Protein AF-A0A936Q0U1-F1 (afdb_monomer_lite)

pLDDT: mean 84.69, std 15.95, range [43.88, 97.81]

Sequence (113 aa):
MRGLLFTLLTFGCAAAPEPTRLEDCAAVEDAVVRGDCQLKFTTPLLEDPKALDAALALVPEGVERDALIARLAVTDPRRGARLCKAMTTPEGQQKCQQVLGRPHLGAPRKTKP

Foldseek 3Di:
DDDPPPPPPPPPPPPDPPDPALLSLVPPPDLVSSLVSNLVHLLVCPVPPVVNVVSLVSPDADDSSLVSLLVSCLVAVVCLVVSLVPHDDPVSNVSSVVSNVCVVSNDDPPPDD

Structure (mmCIF, N/CA/C/O backbone):
data_AF-A0A936Q0U1-F1
#
_entry.id   AF-A0A936Q0U1-F1
#
loop_
_atom_site.group_PDB
_atom_site.id
_atom_site.type_symbol
_atom_site.label_atom_id
_atom_site.label_alt_id
_atom_site.label_comp_id
_atom_site.label_asym_id
_atom_site.label_entity_id
_atom_site.label_seq_id
_atom_site.pdbx_PDB_ins_code
_atom_site.Cartn_x
_atom_site.Cartn_y
_atom_site.Cartn_z
_atom_site.occupancy
_atom_site.B_iso_or_equiv
_atom_site.auth_seq_id
_atom_site.auth_comp_id
_atom_site.auth_asym_id
_atom_site.auth_atom_id
_atom_site.pdbx_PDB_model_num
ATOM 1 N N . MET A 1 1 ? 43.931 1.833 -50.624 1.00 45.62 1 MET A N 1
ATOM 2 C CA . MET A 1 1 ? 43.513 1.206 -49.352 1.00 45.62 1 MET A CA 1
ATOM 3 C C . MET A 1 1 ? 43.468 2.281 -48.276 1.00 45.62 1 MET A C 1
ATOM 5 O O . MET A 1 1 ? 44.510 2.688 -47.787 1.00 45.62 1 MET A O 1
ATOM 9 N N . ARG A 1 2 ? 42.289 2.824 -47.971 1.00 45.59 2 ARG A N 1
ATOM 10 C CA . ARG A 1 2 ? 42.086 3.755 -46.851 1.00 45.59 2 ARG A CA 1
ATOM 11 C C . ARG A 1 2 ? 40.770 3.346 -46.207 1.00 45.59 2 ARG A C 1
ATOM 13 O O . ARG A 1 2 ? 39.701 3.715 -46.676 1.00 45.59 2 ARG A O 1
ATOM 20 N N . GLY A 1 3 ? 40.886 2.431 -45.250 1.00 43.88 3 GLY A N 1
ATOM 21 C CA . GLY A 1 3 ? 39.760 1.904 -44.497 1.00 43.88 3 GLY A CA 1
ATOM 22 C C . GLY A 1 3 ? 39.195 3.002 -43.610 1.00 43.88 3 GLY A C 1
ATOM 23 O O . GLY A 1 3 ? 39.836 3.422 -42.652 1.00 43.88 3 GLY A O 1
ATOM 24 N N . LEU A 1 4 ? 38.005 3.470 -43.968 1.00 55.50 4 LEU A N 1
ATOM 25 C CA . LEU A 1 4 ? 37.084 4.144 -43.067 1.00 55.50 4 LEU A CA 1
ATOM 26 C C . LEU A 1 4 ? 36.617 3.115 -42.031 1.00 55.50 4 LEU A C 1
ATOM 28 O O . LEU A 1 4 ? 35.741 2.308 -42.323 1.00 55.50 4 LEU A O 1
ATOM 32 N N . LEU A 1 5 ? 37.198 3.132 -40.831 1.00 53.25 5 LEU A N 1
ATO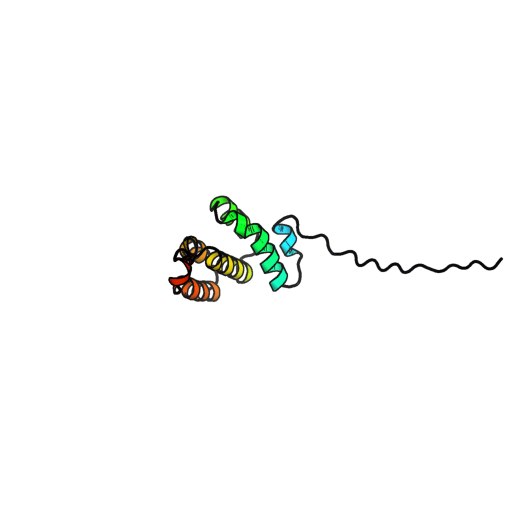M 33 C CA . LEU A 1 5 ? 36.532 2.582 -39.652 1.00 53.25 5 LEU A CA 1
ATOM 34 C C . LEU A 1 5 ? 35.852 3.739 -38.924 1.00 53.25 5 LEU A C 1
ATOM 36 O O . LEU A 1 5 ? 36.447 4.442 -38.112 1.00 53.25 5 LEU A O 1
ATOM 40 N N . PHE A 1 6 ? 34.593 3.951 -39.291 1.00 55.84 6 PHE A N 1
ATOM 41 C CA . PHE A 1 6 ? 33.647 4.771 -38.553 1.00 55.84 6 PHE A CA 1
ATOM 42 C C . PHE A 1 6 ? 33.110 3.897 -37.411 1.00 55.84 6 PHE A C 1
ATOM 44 O O . PHE A 1 6 ? 32.229 3.062 -37.613 1.00 55.84 6 PHE A O 1
ATOM 51 N N . THR A 1 7 ? 33.703 4.015 -36.223 1.00 62.31 7 THR A N 1
ATOM 52 C CA . THR A 1 7 ? 33.238 3.319 -35.018 1.00 62.31 7 THR A CA 1
ATOM 53 C C . THR A 1 7 ? 31.899 3.922 -34.594 1.00 62.31 7 THR A C 1
ATOM 55 O O . THR A 1 7 ? 31.842 4.997 -33.999 1.00 62.31 7 THR A O 1
ATOM 58 N N . LEU A 1 8 ? 30.814 3.234 -34.949 1.00 56.53 8 LEU A N 1
ATOM 59 C CA . LEU A 1 8 ? 29.451 3.491 -34.494 1.00 56.53 8 LEU A CA 1
ATOM 60 C C . LEU A 1 8 ? 29.367 3.310 -32.970 1.00 56.53 8 LEU A C 1
ATOM 62 O O . LEU A 1 8 ? 29.172 2.207 -32.467 1.00 56.53 8 LEU A O 1
ATOM 66 N N . LEU A 1 9 ? 29.497 4.410 -32.230 1.00 55.75 9 LEU A N 1
ATOM 67 C CA . LEU A 1 9 ? 29.046 4.529 -30.843 1.00 55.75 9 LEU A CA 1
ATOM 68 C C . LEU A 1 9 ? 27.514 4.621 -30.831 1.00 55.75 9 LEU A C 1
ATOM 70 O O . LEU A 1 9 ? 26.933 5.690 -30.658 1.00 55.75 9 LEU A O 1
ATOM 74 N N . THR A 1 10 ? 26.841 3.490 -31.035 1.00 59.34 10 THR A N 1
ATOM 75 C CA . THR A 1 10 ? 25.418 3.356 -30.712 1.00 59.34 10 THR A CA 1
ATOM 76 C C . THR A 1 10 ? 25.283 3.189 -29.201 1.00 59.34 10 THR A C 1
ATOM 78 O O . THR A 1 10 ? 25.180 2.074 -28.692 1.00 59.34 10 THR A O 1
ATOM 81 N N . PHE A 1 11 ? 25.291 4.309 -28.475 1.00 56.09 11 PHE A N 1
ATOM 82 C CA . PHE A 1 11 ? 24.693 4.384 -27.143 1.00 56.09 11 PHE A CA 1
ATOM 83 C C . PHE A 1 11 ? 23.179 4.215 -27.308 1.00 56.09 11 PHE A C 1
ATOM 85 O O . PHE A 1 11 ? 22.424 5.180 -27.412 1.00 56.09 11 PHE A O 1
ATOM 92 N N . GLY A 1 12 ? 22.736 2.963 -27.409 1.00 52.31 12 GLY A N 1
ATOM 93 C CA . GLY A 1 12 ? 21.338 2.636 -27.202 1.00 52.31 12 GLY A CA 1
ATOM 94 C C . GLY A 1 12 ? 21.004 2.951 -25.751 1.00 52.31 12 GLY A C 1
ATOM 95 O O . GLY A 1 12 ? 21.592 2.359 -24.847 1.00 52.31 12 GLY A O 1
ATOM 96 N N . CYS A 1 13 ? 20.070 3.873 -25.521 1.00 55.44 13 CYS A N 1
ATOM 97 C CA . CYS A 1 13 ? 19.325 3.910 -24.270 1.00 55.44 13 CYS A CA 1
ATOM 98 C C . CYS A 1 13 ? 18.590 2.571 -24.153 1.00 55.44 13 CYS A C 1
ATOM 100 O O . CYS A 1 13 ? 17.470 2.428 -24.637 1.00 55.44 13 CYS A O 1
ATOM 102 N N . ALA A 1 14 ? 19.240 1.563 -23.575 1.00 54.88 14 ALA A N 1
ATOM 103 C CA . ALA A 1 14 ? 18.553 0.376 -23.111 1.00 54.88 14 ALA A CA 1
ATOM 104 C C . ALA A 1 14 ? 17.666 0.844 -21.956 1.00 54.88 14 ALA A C 1
ATOM 106 O O . ALA A 1 14 ? 18.144 1.041 -20.840 1.00 54.88 14 ALA A O 1
ATOM 107 N N . ALA A 1 15 ? 16.399 1.136 -22.262 1.00 60.66 15 ALA A N 1
ATOM 108 C CA . ALA A 1 15 ? 15.392 1.379 -21.245 1.00 60.66 15 ALA A CA 1
ATOM 109 C C . ALA A 1 15 ? 15.461 0.212 -20.258 1.00 60.66 15 ALA A C 1
ATOM 111 O O . ALA A 1 15 ? 15.463 -0.950 -20.678 1.00 60.66 15 ALA A O 1
ATOM 112 N N . ALA A 1 16 ? 15.598 0.521 -18.968 1.00 66.75 16 ALA A N 1
ATOM 113 C CA . ALA A 1 16 ? 15.565 -0.505 -17.941 1.00 66.75 16 ALA A CA 1
ATOM 114 C C . ALA A 1 16 ? 14.287 -1.342 -18.138 1.00 66.75 16 ALA A C 1
ATOM 116 O O . ALA A 1 16 ? 13.239 -0.761 -18.443 1.00 66.75 16 ALA A O 1
ATOM 117 N N . PRO A 1 17 ? 14.367 -2.681 -18.039 1.00 73.38 17 PRO A N 1
ATOM 118 C CA . PRO A 1 17 ? 13.201 -3.531 -18.229 1.00 73.38 17 PRO A CA 1
ATOM 119 C C . PRO A 1 17 ? 12.084 -3.073 -17.289 1.00 73.38 17 PRO A C 1
ATOM 121 O O . PRO A 1 17 ? 12.319 -2.869 -16.097 1.00 73.38 17 PRO A O 1
ATOM 124 N N . GLU A 1 18 ? 10.881 -2.870 -17.834 1.00 84.00 18 GLU A N 1
ATOM 125 C CA . GLU A 1 18 ? 9.739 -2.477 -17.013 1.00 84.00 18 GLU A CA 1
ATOM 126 C C . GLU A 1 18 ? 9.453 -3.566 -15.966 1.00 84.00 18 GLU A C 1
ATOM 128 O O . GLU A 1 18 ? 9.472 -4.754 -16.303 1.00 84.00 18 GLU A O 1
ATOM 133 N N . PRO A 1 19 ? 9.155 -3.189 -14.711 1.00 91.12 19 PRO A N 1
ATOM 134 C CA . PRO A 1 19 ? 8.762 -4.138 -13.678 1.00 91.12 19 PRO A CA 1
ATOM 135 C C . PRO A 1 19 ? 7.578 -4.996 -14.132 1.00 91.12 19 PRO A C 1
ATOM 137 O O . PRO A 1 19 ? 6.539 -4.471 -14.548 1.00 91.12 19 PRO A O 1
ATOM 140 N N . THR A 1 20 ? 7.726 -6.317 -14.031 1.00 93.62 20 THR A N 1
ATOM 141 C CA . THR A 1 20 ? 6.683 -7.289 -14.408 1.00 93.62 20 THR A CA 1
ATOM 142 C C . THR A 1 20 ? 5.967 -7.875 -13.198 1.00 93.62 20 THR A C 1
ATOM 144 O O . THR A 1 20 ? 4.858 -8.396 -13.324 1.00 93.62 20 THR A O 1
ATOM 147 N N . ARG A 1 21 ? 6.589 -7.767 -12.022 1.00 94.94 21 ARG A N 1
ATOM 148 C CA . ARG A 1 21 ? 6.081 -8.229 -10.733 1.00 94.94 21 ARG A CA 1
ATOM 149 C C . ARG A 1 21 ? 6.340 -7.177 -9.655 1.00 94.94 21 ARG A C 1
ATOM 151 O O . ARG A 1 21 ? 7.144 -6.265 -9.843 1.00 94.94 21 ARG A O 1
ATOM 158 N N . LEU A 1 22 ? 5.673 -7.319 -8.512 1.00 95.50 22 LEU A N 1
ATOM 159 C CA . LEU A 1 22 ? 5.798 -6.377 -7.396 1.00 95.50 22 LEU A CA 1
ATOM 160 C C . LEU A 1 22 ? 7.229 -6.328 -6.837 1.00 95.50 22 LEU A C 1
ATOM 162 O O . LEU A 1 22 ? 7.721 -5.261 -6.483 1.00 95.50 22 LEU A O 1
ATOM 166 N N . GLU A 1 23 ? 7.906 -7.470 -6.785 1.00 94.44 23 GLU A N 1
ATOM 167 C CA . GLU A 1 23 ? 9.272 -7.609 -6.280 1.00 94.44 23 GLU A CA 1
ATOM 168 C C . GLU A 1 23 ? 10.275 -6.853 -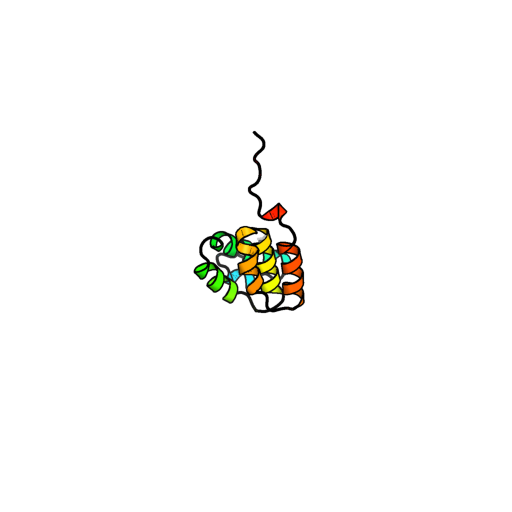7.155 1.00 94.44 23 GLU A C 1
ATOM 170 O O . GLU A 1 23 ? 11.254 -6.305 -6.649 1.00 94.44 23 GLU A O 1
ATOM 175 N N . ASP A 1 24 ? 9.995 -6.754 -8.459 1.00 94.44 24 ASP A N 1
ATOM 176 C CA . ASP A 1 24 ? 10.837 -6.020 -9.402 1.00 94.44 24 ASP A CA 1
ATOM 177 C C . ASP A 1 24 ? 10.836 -4.505 -9.075 1.00 94.44 24 ASP A C 1
ATOM 179 O O . ASP A 1 24 ? 11.802 -3.803 -9.375 1.00 94.44 24 ASP A O 1
ATOM 183 N N . CYS A 1 25 ? 9.802 -3.987 -8.389 1.00 94.62 25 CYS A N 1
ATOM 184 C CA . CYS A 1 25 ? 9.744 -2.584 -7.967 1.00 94.62 25 CYS A CA 1
ATOM 185 C C . CYS A 1 25 ? 10.818 -2.219 -6.929 1.00 94.62 25 CYS A C 1
ATOM 187 O O . CYS A 1 25 ? 11.161 -1.046 -6.807 1.00 94.62 25 CYS A O 1
ATOM 189 N N . ALA A 1 26 ? 11.360 -3.186 -6.180 1.00 92.31 26 ALA A N 1
ATOM 190 C CA . ALA A 1 26 ? 12.397 -2.919 -5.181 1.00 92.31 26 ALA A CA 1
ATOM 191 C C . ALA A 1 26 ? 13.708 -2.405 -5.807 1.00 92.31 26 ALA A C 1
ATOM 193 O O . ALA A 1 26 ? 14.471 -1.713 -5.139 1.00 92.31 26 ALA A O 1
ATOM 194 N N . ALA A 1 27 ? 13.948 -2.708 -7.088 1.00 92.31 27 ALA A N 1
ATOM 195 C CA . ALA A 1 27 ? 15.119 -2.248 -7.833 1.00 92.31 27 ALA A CA 1
ATOM 196 C C . ALA A 1 27 ? 14.990 -0.805 -8.361 1.00 92.31 27 ALA A C 1
ATOM 198 O O . ALA A 1 27 ? 15.954 -0.258 -8.892 1.00 92.31 27 ALA A O 1
ATOM 199 N N . VAL A 1 28 ? 13.815 -0.179 -8.242 1.00 92.31 28 VAL A N 1
ATOM 200 C CA . VAL A 1 28 ? 13.609 1.214 -8.653 1.00 92.31 28 VAL A CA 1
ATOM 201 C C . VAL A 1 28 ? 14.240 2.13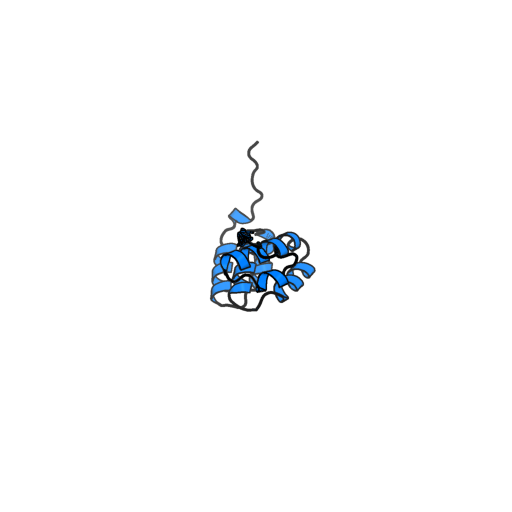1 -7.609 1.00 92.31 28 VAL A C 1
ATOM 203 O O . VAL A 1 28 ? 13.813 2.110 -6.461 1.00 92.31 28 VAL A O 1
ATOM 206 N N . GLU A 1 29 ? 15.228 2.944 -7.988 1.00 91.56 29 GLU A N 1
ATOM 207 C CA . GLU A 1 29 ? 15.969 3.805 -7.048 1.00 91.56 29 GLU A CA 1
ATOM 208 C C . GLU A 1 29 ? 15.119 4.961 -6.501 1.00 91.56 29 GLU A C 1
ATOM 210 O O . GLU A 1 29 ? 15.096 5.209 -5.291 1.00 91.56 29 GLU A O 1
ATOM 215 N N . ASP A 1 30 ? 14.372 5.638 -7.376 1.00 93.19 30 ASP A N 1
ATOM 216 C CA . ASP A 1 30 ? 13.512 6.754 -6.987 1.00 93.19 30 ASP A CA 1
ATOM 217 C C . ASP A 1 30 ? 12.335 6.265 -6.131 1.00 93.19 30 ASP A C 1
ATOM 219 O O . ASP A 1 30 ? 11.551 5.408 -6.543 1.00 93.19 30 ASP A O 1
ATOM 223 N N . ALA A 1 31 ? 12.200 6.823 -4.927 1.00 90.31 31 ALA A N 1
ATOM 224 C CA . ALA A 1 31 ? 11.196 6.388 -3.960 1.00 90.31 31 ALA A CA 1
ATOM 225 C C . ALA A 1 31 ? 9.752 6.648 -4.424 1.00 90.31 31 ALA A C 1
ATOM 227 O O . ALA A 1 31 ? 8.852 5.867 -4.109 1.00 90.31 31 ALA A O 1
ATOM 228 N N . VAL A 1 32 ? 9.516 7.725 -5.179 1.00 92.12 32 VAL A N 1
ATOM 229 C CA . VAL A 1 32 ? 8.184 8.056 -5.698 1.00 92.12 32 VAL A CA 1
ATOM 230 C C . VAL A 1 32 ? 7.814 7.078 -6.807 1.00 92.12 32 VAL A C 1
ATOM 232 O O . VAL A 1 32 ? 6.751 6.459 -6.741 1.00 92.12 32 VAL A O 1
ATOM 235 N N . VAL A 1 33 ? 8.718 6.860 -7.766 1.00 94.69 33 VAL A N 1
ATOM 236 C CA . VAL A 1 33 ? 8.519 5.905 -8.867 1.00 94.69 33 VAL A CA 1
ATOM 237 C C . VAL A 1 33 ? 8.378 4.477 -8.331 1.00 94.69 33 VAL A C 1
ATOM 239 O O . VAL A 1 33 ? 7.518 3.725 -8.793 1.00 94.69 33 VAL A O 1
ATOM 242 N N . ARG A 1 34 ? 9.157 4.104 -7.308 1.00 94.75 34 ARG A N 1
ATOM 243 C CA . ARG A 1 34 ? 9.031 2.816 -6.611 1.00 94.75 34 ARG A CA 1
ATOM 244 C C . ARG A 1 34 ? 7.649 2.658 -5.982 1.00 94.75 34 ARG A C 1
ATOM 246 O O . ARG A 1 34 ? 7.001 1.632 -6.188 1.00 94.75 34 ARG A O 1
ATOM 253 N N . GLY A 1 35 ? 7.162 3.681 -5.281 1.00 94.56 35 GLY A N 1
ATOM 254 C CA . GLY A 1 35 ? 5.820 3.676 -4.699 1.00 94.56 35 GLY A CA 1
ATOM 255 C C . GLY A 1 35 ? 4.708 3.586 -5.752 1.00 94.56 35 GLY A C 1
ATOM 256 O O . GLY A 1 35 ? 3.721 2.880 -5.545 1.00 94.56 35 GLY A O 1
ATOM 257 N N . ASP A 1 36 ? 4.863 4.258 -6.895 1.00 95.75 36 ASP A N 1
ATOM 258 C CA . ASP A 1 36 ? 3.922 4.176 -8.021 1.00 95.75 36 ASP A CA 1
ATOM 259 C C . ASP A 1 36 ? 3.910 2.777 -8.650 1.00 95.75 36 ASP A C 1
ATOM 261 O O . ASP A 1 36 ? 2.840 2.223 -8.919 1.00 95.75 36 ASP A O 1
ATOM 265 N N . CYS A 1 37 ? 5.091 2.176 -8.816 1.00 96.44 37 CYS A N 1
ATOM 266 C CA . CYS A 1 37 ? 5.249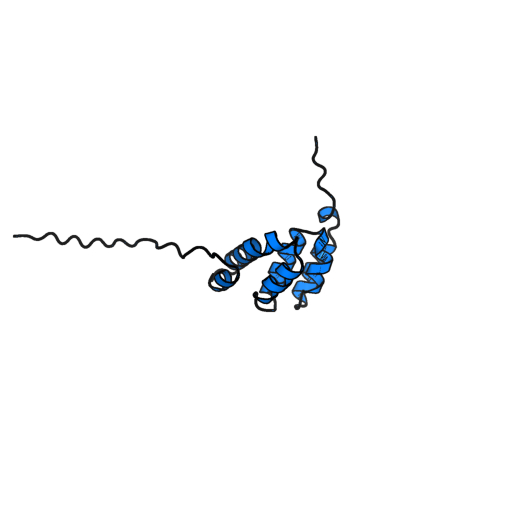 0.797 -9.268 1.00 96.44 37 CYS A CA 1
ATOM 267 C C . CYS A 1 37 ? 4.524 -0.175 -8.331 1.00 96.44 37 CYS A C 1
ATOM 269 O O . CYS A 1 37 ? 3.678 -0.954 -8.769 1.00 96.44 37 CYS A O 1
ATOM 271 N N . GLN A 1 38 ? 4.781 -0.087 -7.025 1.00 97.50 38 GLN A N 1
ATOM 272 C CA . GLN A 1 38 ? 4.137 -0.950 -6.034 1.00 97.50 38 GLN A CA 1
ATOM 273 C C . GLN A 1 38 ? 2.614 -0.761 -6.014 1.00 97.50 38 GLN A C 1
ATOM 275 O O . GLN A 1 38 ? 1.861 -1.736 -5.917 1.00 97.50 38 GLN A O 1
ATOM 280 N N . LEU A 1 39 ? 2.137 0.479 -6.160 1.00 97.38 39 LEU A N 1
ATOM 281 C CA . LEU A 1 39 ? 0.708 0.774 -6.220 1.00 97.38 39 LEU A CA 1
ATOM 282 C C . LEU A 1 39 ? 0.038 0.138 -7.449 1.00 97.38 39 LEU A C 1
ATOM 284 O O . LEU A 1 39 ? -1.067 -0.396 -7.324 1.00 97.38 39 LEU A O 1
ATOM 288 N N . LYS A 1 40 ? 0.699 0.150 -8.617 1.00 97.00 40 LYS A N 1
ATOM 289 C CA . LYS A 1 40 ? 0.208 -0.486 -9.856 1.00 97.00 40 LYS A CA 1
ATOM 290 C C . LYS A 1 40 ? -0.090 -1.975 -9.656 1.00 97.00 40 LYS A C 1
ATOM 292 O O . LYS A 1 40 ? -1.118 -2.447 -10.136 1.00 97.00 40 LYS A O 1
ATOM 297 N N . PHE A 1 41 ? 0.766 -2.697 -8.934 1.00 97.81 41 PHE A N 1
ATOM 298 C CA . PHE A 1 41 ? 0.585 -4.133 -8.681 1.00 97.81 41 PHE A CA 1
ATOM 299 C C . PHE A 1 41 ? -0.390 -4.444 -7.543 1.00 97.81 41 PHE A C 1
ATOM 301 O O . PHE A 1 41 ? -1.063 -5.469 -7.581 1.00 97.81 41 PHE A O 1
ATOM 308 N N . THR A 1 42 ? -0.499 -3.571 -6.540 1.00 97.75 42 THR A N 1
ATOM 309 C CA . THR A 1 42 ? -1.346 -3.818 -5.359 1.00 97.7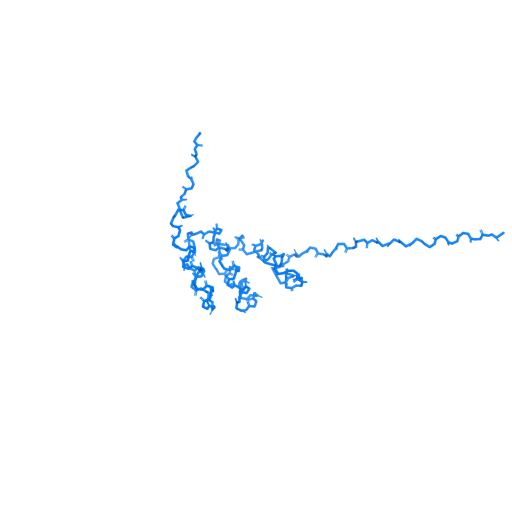5 42 THR A CA 1
ATOM 310 C C . THR A 1 42 ? -2.786 -3.334 -5.523 1.00 97.75 42 THR A C 1
ATOM 312 O O . THR A 1 42 ? -3.695 -3.927 -4.948 1.00 97.75 42 THR A O 1
ATOM 315 N N . THR A 1 43 ? -3.040 -2.311 -6.345 1.00 97.62 43 THR A N 1
ATOM 316 C CA . THR A 1 43 ? -4.396 -1.768 -6.562 1.00 97.62 43 THR A CA 1
ATOM 317 C C . THR A 1 43 ? -5.392 -2.810 -7.097 1.00 97.62 43 THR A C 1
ATOM 319 O O . THR A 1 43 ? -6.493 -2.894 -6.549 1.00 97.62 43 THR A O 1
ATOM 322 N N . PRO A 1 44 ? -5.054 -3.651 -8.098 1.00 97.50 44 PRO A N 1
ATOM 323 C CA . PRO A 1 44 ? -5.960 -4.703 -8.571 1.00 97.50 44 PRO A CA 1
ATOM 324 C C . PRO A 1 44 ? -6.324 -5.732 -7.492 1.00 97.50 44 PRO A C 1
ATOM 326 O O . PRO A 1 44 ? -7.363 -6.379 -7.586 1.00 97.50 44 PRO A O 1
ATOM 329 N N . LEU A 1 45 ? -5.494 -5.868 -6.452 1.00 97.50 45 LEU A N 1
ATOM 330 C CA . LEU A 1 45 ? -5.684 -6.822 -5.359 1.00 97.50 45 LEU A CA 1
ATOM 331 C C . LEU A 1 45 ? -6.610 -6.294 -4.260 1.00 97.50 45 LEU A C 1
ATOM 333 O O . LEU A 1 45 ? -6.914 -7.028 -3.328 1.00 97.50 45 LEU A O 1
ATOM 337 N N . LEU A 1 46 ? -7.094 -5.048 -4.341 1.00 95.88 46 LEU A N 1
ATOM 338 C CA . LEU A 1 46 ? -7.984 -4.485 -3.319 1.00 95.88 46 LEU A CA 1
ATOM 339 C C . LEU A 1 46 ? -9.215 -5.377 -3.071 1.00 95.88 46 LEU A C 1
ATOM 341 O O . LEU A 1 46 ? -9.636 -5.517 -1.918 1.00 95.88 46 LEU A O 1
ATOM 345 N N . GLU A 1 47 ? -9.733 -6.020 -4.124 1.00 95.06 47 GLU A N 1
ATOM 346 C CA . GLU A 1 47 ? -10.877 -6.942 -4.078 1.00 95.06 47 GLU A CA 1
ATOM 347 C C . GLU A 1 47 ? -10.579 -8.312 -3.445 1.00 95.06 47 GLU A C 1
ATOM 349 O O . GLU A 1 47 ? -11.512 -8.977 -2.997 1.00 95.06 47 GLU A O 1
ATOM 354 N N . ASP A 1 48 ? -9.307 -8.701 -3.321 1.00 97.06 48 ASP A N 1
ATOM 355 C CA . ASP A 1 48 ? -8.867 -9.938 -2.669 1.00 97.06 48 ASP A CA 1
ATOM 356 C C . ASP A 1 48 ? -7.974 -9.605 -1.458 1.00 97.06 48 ASP A C 1
ATOM 358 O O . ASP A 1 48 ? -6.759 -9.430 -1.594 1.00 97.06 48 ASP A O 1
ATOM 362 N N . PRO A 1 49 ? -8.550 -9.523 -0.241 1.00 94.06 49 PRO A N 1
ATOM 363 C CA . PRO A 1 49 ? -7.801 -9.168 0.960 1.00 94.06 49 PRO A CA 1
ATOM 364 C C . PRO A 1 49 ? -6.596 -10.076 1.209 1.00 94.06 49 PRO A C 1
ATOM 366 O O . PRO A 1 49 ? -5.554 -9.589 1.626 1.00 94.06 49 PRO A O 1
ATOM 369 N N . LYS A 1 50 ? -6.716 -11.377 0.920 1.00 96.75 50 LYS A N 1
ATOM 370 C CA . LYS A 1 50 ? -5.648 -12.342 1.183 1.00 96.75 50 LYS A CA 1
ATOM 371 C C . LYS A 1 50 ? -4.484 -12.143 0.215 1.00 96.75 50 LYS A C 1
ATOM 373 O O . LYS A 1 50 ? -3.331 -12.176 0.642 1.00 96.75 50 LYS A O 1
ATOM 378 N N . ALA A 1 51 ? -4.776 -11.928 -1.068 1.00 97.44 51 ALA A N 1
ATOM 379 C CA . ALA A 1 51 ? -3.744 -11.620 -2.055 1.00 97.44 51 ALA A CA 1
ATOM 380 C C . ALA A 1 51 ? -3.074 -10.271 -1.765 1.00 97.44 51 ALA A C 1
ATOM 382 O O . ALA A 1 51 ? -1.854 -10.157 -1.880 1.00 97.44 51 ALA A O 1
ATOM 383 N N . LEU A 1 52 ? -3.847 -9.267 -1.337 1.00 97.69 52 LEU A N 1
ATOM 384 C CA . LEU A 1 52 ? -3.295 -7.969 -0.962 1.00 97.69 52 LEU A CA 1
ATOM 385 C C . LEU A 1 52 ? -2.370 -8.068 0.254 1.00 97.69 52 LEU A C 1
ATOM 387 O O . LEU A 1 52 ? -1.281 -7.504 0.222 1.00 97.69 52 LEU A O 1
ATOM 391 N N . ASP A 1 53 ? -2.774 -8.789 1.300 1.00 96.69 53 ASP A N 1
ATOM 392 C CA . ASP A 1 53 ? -1.954 -8.961 2.502 1.00 96.69 53 ASP A CA 1
ATOM 393 C C . ASP A 1 53 ? -0.636 -9.683 2.167 1.00 96.69 53 ASP A C 1
ATOM 395 O O . ASP A 1 53 ? 0.432 -9.271 2.622 1.00 96.69 53 ASP A O 1
ATOM 399 N N . ALA A 1 54 ? -0.686 -10.703 1.301 1.00 97.12 54 ALA A N 1
ATOM 400 C CA . ALA A 1 54 ? 0.510 -11.380 0.801 1.00 97.12 54 ALA A CA 1
ATOM 401 C C . ALA A 1 54 ? 1.422 -10.438 -0.003 1.00 97.12 54 ALA A C 1
ATOM 403 O O . ALA A 1 54 ? 2.635 -10.460 0.181 1.00 97.12 54 ALA A O 1
ATOM 404 N N . ALA A 1 55 ? 0.852 -9.580 -0.853 1.00 97.12 55 ALA A N 1
ATOM 405 C CA . ALA A 1 55 ? 1.609 -8.600 -1.626 1.00 97.12 55 ALA A CA 1
ATOM 406 C C . ALA A 1 55 ? 2.257 -7.526 -0.731 1.00 97.12 55 ALA A C 1
ATOM 408 O O . ALA A 1 55 ? 3.427 -7.195 -0.906 1.00 97.12 55 ALA A O 1
ATOM 409 N N . LEU A 1 56 ? 1.532 -7.009 0.266 1.00 96.62 56 LEU A N 1
ATOM 410 C CA . LEU A 1 56 ? 2.060 -6.025 1.218 1.00 96.62 56 LEU A CA 1
ATOM 411 C C . LEU A 1 56 ? 3.199 -6.595 2.072 1.00 96.62 56 LEU A C 1
ATOM 413 O O . LEU A 1 56 ? 4.122 -5.858 2.415 1.00 96.62 56 LEU A O 1
ATOM 417 N N . ALA A 1 57 ? 3.175 -7.897 2.373 1.00 96.12 57 ALA A N 1
ATOM 418 C CA . ALA A 1 57 ? 4.258 -8.565 3.090 1.00 96.12 57 ALA A CA 1
ATOM 419 C C . ALA A 1 57 ? 5.593 -8.568 2.316 1.00 96.12 57 ALA A C 1
ATOM 421 O O . ALA A 1 57 ? 6.647 -8.667 2.943 1.00 96.12 57 ALA A O 1
ATOM 422 N N . LEU A 1 58 ? 5.564 -8.413 0.985 1.00 95.69 58 LEU A N 1
ATOM 423 C CA . LEU A 1 58 ? 6.765 -8.318 0.141 1.00 95.69 58 LEU A CA 1
ATOM 424 C C . LEU A 1 58 ? 7.422 -6.930 0.184 1.00 95.69 58 LEU A C 1
ATOM 426 O O . LEU A 1 58 ? 8.590 -6.790 -0.171 1.00 95.69 58 LEU A O 1
ATOM 430 N N . VAL A 1 59 ? 6.691 -5.898 0.614 1.00 94.75 59 VAL A N 1
ATOM 431 C CA . VAL A 1 59 ? 7.220 -4.533 0.754 1.00 94.75 59 VAL A CA 1
ATOM 432 C C . VAL A 1 59 ? 7.858 -4.397 2.136 1.00 94.75 59 VAL A C 1
ATOM 434 O O . VAL A 1 59 ? 7.174 -4.712 3.105 1.00 94.75 59 VAL A O 1
ATOM 437 N N . PRO A 1 60 ? 9.111 -3.933 2.291 1.00 92.31 60 PRO A N 1
ATOM 438 C CA . PRO A 1 60 ? 9.756 -3.805 3.601 1.00 92.31 60 PRO A CA 1
ATOM 439 C C . PRO A 1 60 ? 8.925 -3.016 4.624 1.00 92.31 60 PRO A C 1
ATOM 441 O O . PRO A 1 60 ? 8.273 -2.032 4.279 1.00 92.31 60 PRO A O 1
ATOM 444 N N . GLU A 1 61 ? 8.942 -3.449 5.887 1.00 91.19 61 GLU A N 1
ATOM 445 C CA . GLU A 1 61 ? 8.228 -2.761 6.969 1.00 91.19 61 GLU A CA 1
ATOM 446 C C . GLU A 1 61 ? 8.740 -1.342 7.216 1.00 91.19 61 GLU A C 1
ATOM 448 O O . GLU A 1 61 ? 9.910 -1.030 6.998 1.00 91.19 61 GLU A O 1
ATOM 453 N N . GLY A 1 62 ? 7.846 -0.491 7.723 1.00 93.69 62 GLY A N 1
ATOM 454 C CA . GLY A 1 62 ? 8.137 0.892 8.070 1.00 93.69 62 GLY A CA 1
ATOM 455 C C . GLY A 1 62 ? 7.490 1.876 7.102 1.00 93.69 62 GLY A C 1
ATOM 456 O O . GLY A 1 62 ? 6.407 1.636 6.569 1.00 93.69 62 GLY A O 1
ATOM 457 N N . VAL A 1 63 ? 8.167 3.004 6.886 1.00 93.38 63 VAL A N 1
ATOM 458 C CA . VAL A 1 63 ? 7.598 4.175 6.203 1.00 93.38 63 VAL A CA 1
ATOM 459 C C . VAL A 1 63 ? 7.145 3.867 4.771 1.00 93.38 63 VAL A C 1
ATOM 461 O O . VAL A 1 63 ? 6.108 4.372 4.349 1.00 93.38 63 VAL A O 1
ATOM 464 N N . GLU A 1 64 ? 7.871 3.029 4.023 1.00 92.62 64 GLU A N 1
ATOM 465 C CA . GLU A 1 64 ? 7.506 2.698 2.636 1.00 92.62 64 GLU A CA 1
ATOM 466 C C . GLU A 1 64 ? 6.202 1.894 2.550 1.00 92.62 64 GLU A C 1
ATOM 468 O O . GLU A 1 64 ? 5.297 2.262 1.795 1.00 92.62 64 GLU A O 1
ATOM 473 N N . ARG A 1 65 ? 6.067 0.835 3.362 1.00 96.12 65 ARG A N 1
ATOM 474 C 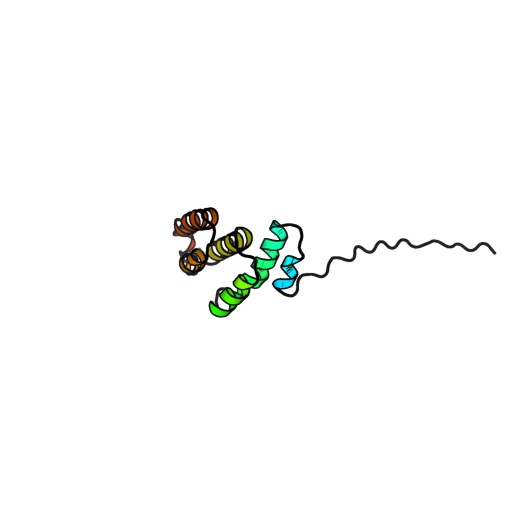CA . ARG A 1 65 ? 4.834 0.036 3.429 1.00 96.12 65 ARG A CA 1
ATOM 475 C C . ARG A 1 65 ? 3.664 0.882 3.922 1.00 96.12 65 ARG A C 1
ATOM 477 O O . ARG A 1 65 ? 2.595 0.841 3.316 1.00 96.12 65 ARG A O 1
ATOM 484 N N . ASP A 1 66 ? 3.868 1.696 4.953 1.00 96.69 66 ASP A N 1
ATOM 485 C CA . ASP A 1 66 ? 2.828 2.582 5.479 1.00 96.69 66 ASP A CA 1
ATOM 486 C C . ASP A 1 66 ? 2.374 3.617 4.435 1.00 96.69 66 ASP A C 1
ATOM 488 O O . ASP A 1 66 ? 1.176 3.862 4.266 1.00 96.69 66 ASP A O 1
ATOM 492 N N . ALA A 1 67 ? 3.304 4.187 3.662 1.00 94.75 67 ALA A N 1
ATOM 493 C CA . ALA A 1 67 ? 2.974 5.094 2.566 1.00 94.75 67 ALA A CA 1
ATOM 494 C C . ALA A 1 67 ? 2.140 4.397 1.477 1.00 94.75 67 ALA A C 1
ATOM 496 O O . ALA A 1 67 ? 1.145 4.960 1.009 1.00 94.75 67 ALA A O 1
ATOM 497 N N . LEU A 1 68 ? 2.490 3.162 1.105 1.00 96.56 68 LEU A N 1
ATOM 498 C CA . LEU A 1 68 ? 1.716 2.363 0.153 1.00 96.56 68 LEU A CA 1
ATOM 499 C C . LEU A 1 68 ? 0.305 2.057 0.679 1.00 96.56 68 LEU A C 1
ATOM 501 O O . LEU A 1 68 ? -0.678 2.275 -0.033 1.00 96.56 68 LEU A O 1
ATOM 505 N N . ILE A 1 69 ? 0.186 1.626 1.937 1.00 96.88 69 ILE A N 1
ATOM 506 C CA . ILE A 1 69 ? -1.100 1.370 2.601 1.00 96.88 69 ILE A CA 1
ATOM 507 C C . ILE A 1 69 ? -1.962 2.637 2.603 1.00 96.88 69 ILE A C 1
ATOM 509 O O . ILE A 1 69 ? -3.156 2.571 2.304 1.00 96.88 69 ILE A O 1
ATOM 513 N N . ALA A 1 70 ? -1.379 3.802 2.897 1.00 94.81 70 ALA A N 1
ATOM 514 C CA . ALA A 1 70 ? -2.105 5.069 2.915 1.00 94.81 70 ALA A CA 1
ATOM 515 C C . ALA A 1 70 ? -2.649 5.417 1.524 1.00 94.81 70 ALA A C 1
ATOM 517 O O . ALA A 1 70 ? -3.801 5.835 1.395 1.00 94.81 70 ALA A O 1
ATOM 518 N N . ARG A 1 71 ? -1.846 5.206 0.475 1.00 95.06 71 ARG A N 1
ATOM 519 C CA . ARG A 1 71 ? -2.270 5.409 -0.916 1.00 95.06 71 ARG A CA 1
ATOM 520 C C . ARG A 1 71 ? -3.411 4.465 -1.293 1.00 95.06 71 ARG A C 1
ATOM 522 O O . ARG A 1 71 ? -4.417 4.935 -1.812 1.00 95.06 71 ARG A O 1
ATOM 529 N N . LEU A 1 72 ? -3.315 3.182 -0.944 1.00 96.12 72 LEU A N 1
ATOM 530 C CA . LEU A 1 72 ? -4.386 2.200 -1.155 1.00 96.12 72 LEU A CA 1
ATOM 531 C C . LEU A 1 72 ? -5.674 2.568 -0.402 1.00 96.12 72 LEU A C 1
ATOM 533 O O . LEU A 1 72 ? -6.766 2.444 -0.953 1.00 96.12 72 LEU A O 1
ATOM 537 N N . ALA A 1 73 ? -5.561 3.071 0.831 1.00 93.94 73 ALA A N 1
ATOM 538 C CA . ALA A 1 73 ? -6.702 3.534 1.620 1.00 93.94 73 ALA A CA 1
ATOM 539 C C . ALA A 1 73 ? -7.386 4.765 1.003 1.00 93.94 73 ALA A C 1
ATOM 541 O O . ALA A 1 73 ? -8.599 4.915 1.124 1.00 93.94 73 ALA A O 1
ATOM 542 N N . VAL A 1 74 ? -6.632 5.631 0.320 1.00 92.06 74 VAL A N 1
ATOM 543 C CA . VAL A 1 74 ? -7.191 6.735 -0.475 1.00 92.06 74 VAL A CA 1
ATOM 544 C C . VAL A 1 74 ? -7.841 6.218 -1.761 1.00 92.06 74 VAL A C 1
ATOM 546 O O . VAL A 1 74 ? -8.891 6.727 -2.151 1.00 92.06 74 VAL A O 1
ATOM 549 N N . THR A 1 75 ? -7.246 5.214 -2.411 1.00 92.00 75 THR A N 1
ATOM 550 C CA . THR A 1 75 ? -7.783 4.593 -3.631 1.00 92.00 75 THR A CA 1
ATOM 551 C C . THR A 1 75 ? -9.107 3.869 -3.377 1.00 92.00 75 THR A C 1
ATOM 553 O O . THR A 1 75 ? -10.034 4.027 -4.170 1.00 92.00 75 THR A O 1
ATOM 556 N N . ASP A 1 76 ? -9.233 3.131 -2.268 1.00 91.94 76 ASP A N 1
ATOM 557 C CA . ASP A 1 76 ? -10.494 2.516 -1.831 1.00 91.94 76 ASP A CA 1
ATOM 558 C C . ASP A 1 76 ? -10.816 2.836 -0.357 1.00 91.94 76 ASP A C 1
ATOM 560 O O . ASP A 1 76 ? -10.549 2.039 0.553 1.00 91.94 76 ASP A O 1
ATOM 564 N N . PRO A 1 77 ? -11.469 3.987 -0.107 1.00 89.25 77 PRO A N 1
ATOM 565 C CA . PRO A 1 77 ? -11.817 4.448 1.237 1.00 89.25 77 PRO A CA 1
ATOM 566 C C . PRO A 1 77 ? -12.738 3.498 2.002 1.00 89.25 77 PRO A C 1
ATOM 568 O O . PRO A 1 77 ? -12.698 3.466 3.232 1.00 89.25 77 PRO A O 1
ATOM 571 N N . ARG A 1 78 ? -13.524 2.665 1.303 1.00 89.00 78 ARG A N 1
ATOM 572 C CA . ARG A 1 78 ? -14.398 1.653 1.928 1.00 89.00 78 ARG A CA 1
ATOM 573 C C . ARG A 1 78 ? -13.582 0.613 2.696 1.00 89.00 78 ARG A C 1
ATOM 575 O O . ARG A 1 78 ? -14.047 0.073 3.696 1.00 89.00 78 ARG A O 1
ATOM 582 N N . ARG A 1 79 ? -12.354 0.349 2.238 1.00 91.19 79 ARG A N 1
ATOM 583 C CA . ARG A 1 79 ? -11.389 -0.562 2.869 1.00 91.19 79 ARG A CA 1
ATOM 584 C C . ARG A 1 79 ? -10.367 0.162 3.734 1.00 91.19 79 ARG A C 1
ATOM 586 O O . ARG A 1 79 ? -9.609 -0.505 4.439 1.00 91.19 79 ARG A O 1
ATOM 593 N N . GLY A 1 80 ? -10.373 1.496 3.730 1.00 91.44 80 GLY A N 1
ATOM 594 C CA . GLY A 1 80 ? -9.402 2.330 4.429 1.00 91.44 80 GLY A CA 1
ATOM 595 C C . GLY A 1 80 ? -9.223 1.926 5.887 1.00 91.44 80 GLY A C 1
ATOM 596 O O . GLY A 1 80 ? -8.098 1.718 6.316 1.00 91.44 80 GLY A O 1
ATOM 597 N N . ALA A 1 81 ? -10.313 1.698 6.629 1.00 91.50 81 ALA A N 1
ATOM 598 C CA . ALA A 1 81 ? -10.237 1.316 8.043 1.00 91.50 81 ALA A CA 1
ATOM 599 C C . ALA A 1 81 ? -9.525 -0.029 8.278 1.00 91.50 81 ALA A C 1
ATOM 601 O O . ALA A 1 81 ? -8.848 -0.187 9.290 1.00 91.50 81 ALA A O 1
ATOM 602 N N . ARG A 1 82 ? -9.658 -0.997 7.358 1.00 93.81 82 ARG A N 1
ATOM 603 C CA . ARG A 1 82 ? -8.922 -2.271 7.422 1.00 93.81 82 ARG A CA 1
ATOM 604 C C . ARG A 1 82 ? -7.447 -2.045 7.114 1.00 93.81 82 ARG A C 1
ATOM 606 O O . ARG A 1 82 ? -6.605 -2.462 7.896 1.00 93.81 82 ARG A O 1
ATOM 613 N N . LEU A 1 83 ? -7.159 -1.369 6.001 1.00 94.75 83 LEU A N 1
ATOM 614 C CA . LEU A 1 83 ? -5.799 -1.098 5.523 1.00 94.75 83 LEU A CA 1
ATOM 615 C C . LEU A 1 83 ? -4.983 -0.346 6.577 1.00 94.75 83 LEU A C 1
ATOM 617 O O . LEU A 1 83 ? -3.890 -0.747 6.948 1.00 94.75 83 LEU A O 1
ATOM 621 N N . CYS A 1 84 ? -5.585 0.679 7.156 1.00 93.44 84 CYS A N 1
ATOM 622 C CA . CYS A 1 84 ? -5.032 1.485 8.228 1.00 93.44 84 CYS A CA 1
ATOM 623 C C . CYS A 1 84 ? -4.595 0.731 9.489 1.00 93.44 84 CYS A C 1
ATOM 625 O O . CYS A 1 84 ? -3.727 1.219 10.207 1.00 93.44 84 CYS A O 1
ATOM 627 N N . LYS A 1 85 ? -5.184 -0.433 9.788 1.00 93.88 85 LYS A N 1
ATOM 628 C CA . LYS A 1 85 ? -4.767 -1.251 10.940 1.00 93.88 85 LYS A CA 1
ATOM 629 C C . LYS A 1 85 ? -3.406 -1.911 10.728 1.00 93.88 85 LYS A C 1
ATOM 631 O O . LYS A 1 85 ? -2.806 -2.340 11.704 1.00 93.88 85 LYS A O 1
ATOM 636 N N . ALA A 1 86 ? -2.944 -1.998 9.482 1.00 92.94 86 ALA A N 1
ATOM 637 C CA . ALA A 1 86 ? -1.654 -2.576 9.134 1.00 92.94 86 ALA A CA 1
ATOM 638 C C . ALA A 1 86 ? -0.493 -1.564 9.206 1.00 92.94 86 ALA A C 1
ATOM 640 O O . ALA A 1 86 ? 0.642 -1.949 8.946 1.00 92.94 86 ALA A O 1
ATOM 641 N N . MET A 1 87 ? -0.760 -0.297 9.560 1.00 94.88 87 MET A N 1
ATOM 642 C CA . MET A 1 87 ? 0.282 0.717 9.749 1.00 94.88 87 MET A CA 1
ATOM 643 C C . MET A 1 87 ? 1.167 0.373 10.946 1.00 94.88 87 MET A C 1
ATOM 645 O O . MET A 1 87 ? 0.653 0.181 12.055 1.00 94.88 87 MET A O 1
ATOM 649 N N . THR A 1 88 ? 2.483 0.359 10.753 1.00 95.62 88 THR A N 1
ATOM 650 C CA . THR A 1 88 ? 3.430 0.010 11.826 1.00 95.62 88 THR A CA 1
ATOM 651 C C . THR A 1 88 ? 4.113 1.223 12.449 1.00 95.62 88 THR A C 1
ATOM 653 O O . THR A 1 88 ? 4.526 1.155 13.607 1.00 95.62 88 THR A O 1
ATOM 656 N N . THR A 1 89 ? 4.192 2.350 11.739 1.00 95.88 89 THR A N 1
ATOM 657 C CA . THR A 1 89 ? 4.847 3.574 12.223 1.00 95.88 89 THR A CA 1
ATOM 658 C C . THR A 1 89 ? 3.859 4.539 12.892 1.00 95.88 89 THR A C 1
ATOM 660 O O . THR A 1 89 ? 2.696 4.631 12.473 1.00 95.88 89 THR A O 1
ATOM 663 N N . PRO A 1 90 ? 4.290 5.314 13.908 1.00 95.12 90 PRO A N 1
ATOM 664 C CA . PRO A 1 90 ? 3.467 6.375 14.491 1.00 95.12 90 PRO A CA 1
ATOM 665 C C . PRO A 1 90 ? 2.992 7.402 13.451 1.00 95.12 90 PRO A C 1
ATOM 667 O O . PRO A 1 90 ? 1.833 7.823 13.466 1.00 95.12 90 PRO A O 1
ATOM 670 N N . GLU A 1 91 ? 3.860 7.779 12.513 1.00 92.69 91 GLU A N 1
ATOM 671 C CA . GLU A 1 91 ? 3.565 8.738 11.448 1.00 92.69 91 GLU A CA 1
ATOM 672 C C . GLU A 1 91 ? 2.521 8.183 10.468 1.00 92.69 91 GLU A C 1
ATOM 674 O O . GLU A 1 91 ? 1.574 8.886 10.097 1.00 92.69 91 GLU A O 1
ATOM 679 N N . GLY A 1 92 ? 2.645 6.907 10.088 1.00 92.56 92 GLY A N 1
ATOM 680 C CA . GLY A 1 92 ? 1.679 6.200 9.246 1.00 92.56 92 GLY A CA 1
ATOM 681 C C . GLY A 1 92 ? 0.298 6.116 9.894 1.00 92.56 92 GLY A C 1
ATOM 682 O O . GLY A 1 92 ? -0.716 6.401 9.248 1.00 92.56 92 GLY A O 1
ATOM 683 N N . GLN A 1 93 ? 0.243 5.830 11.198 1.00 93.94 93 GLN A N 1
ATOM 684 C CA . GLN A 1 93 ? -1.004 5.811 11.969 1.00 93.94 93 GLN A CA 1
ATOM 685 C C . GLN A 1 93 ? -1.676 7.190 12.010 1.00 93.94 93 GLN A C 1
ATOM 687 O O . GLN A 1 93 ? -2.874 7.299 11.730 1.00 93.94 93 GLN A O 1
ATOM 692 N N . GLN A 1 94 ? -0.918 8.257 12.283 1.00 91.94 94 GLN A N 1
ATOM 693 C CA . GLN A 1 94 ? -1.440 9.628 12.239 1.00 91.94 94 GLN A CA 1
ATOM 694 C C . GLN A 1 94 ? -1.953 9.993 10.841 1.00 91.94 94 GLN A C 1
ATOM 696 O O . GLN A 1 94 ? -3.037 10.565 10.695 1.00 91.94 94 GLN A O 1
ATOM 701 N N . LYS A 1 95 ? -1.208 9.635 9.787 1.00 88.12 95 LYS A N 1
ATOM 702 C CA . LYS A 1 95 ? -1.612 9.916 8.406 1.00 88.12 95 LYS A CA 1
ATOM 703 C C . LYS A 1 95 ? -2.892 9.182 8.033 1.00 88.12 95 LYS A C 1
ATOM 705 O O . LYS A 1 95 ? -3.791 9.770 7.433 1.00 88.12 95 LYS A O 1
ATOM 710 N N . CYS A 1 96 ? -2.999 7.921 8.425 1.00 89.56 96 CYS A N 1
ATOM 711 C CA . CYS A 1 96 ? -4.203 7.136 8.241 1.00 89.56 96 CYS A CA 1
ATOM 712 C C . CYS A 1 96 ? -5.428 7.793 8.912 1.00 89.56 96 CYS A C 1
ATOM 714 O O . CYS A 1 96 ? -6.486 7.877 8.287 1.00 89.56 96 CYS A O 1
ATOM 716 N N . GLN A 1 97 ? -5.308 8.309 10.141 1.00 89.06 97 GLN A N 1
ATOM 717 C CA . GLN A 1 97 ? -6.426 8.987 10.815 1.00 89.06 97 GLN A CA 1
ATOM 718 C C . GLN A 1 97 ? -6.952 10.177 9.997 1.00 89.06 97 GLN A C 1
ATOM 720 O O . GLN A 1 97 ? -8.162 10.383 9.914 1.00 89.06 97 GLN A O 1
ATOM 725 N N . GLN A 1 98 ? -6.066 10.913 9.317 1.00 86.88 98 GLN A N 1
ATOM 726 C CA . GLN A 1 98 ? -6.460 11.995 8.407 1.00 86.88 98 GLN A CA 1
ATOM 727 C C . GLN A 1 98 ? -7.212 11.479 7.172 1.00 86.88 98 GLN A C 1
ATOM 729 O O . GLN A 1 98 ? -8.136 12.140 6.700 1.00 86.88 98 GLN A O 1
ATOM 734 N N . VAL A 1 99 ? -6.834 10.310 6.643 1.00 82.94 99 VAL A N 1
ATOM 735 C CA . VAL A 1 99 ? -7.529 9.667 5.514 1.00 82.94 99 VAL A CA 1
ATOM 736 C C . VAL A 1 99 ? -8.929 9.215 5.936 1.00 82.94 99 VAL A C 1
ATOM 738 O O . VAL A 1 99 ? -9.900 9.508 5.241 1.00 82.94 99 VAL A O 1
ATOM 741 N N . LEU A 1 100 ? -9.056 8.571 7.100 1.00 81.62 100 LEU A N 1
ATOM 742 C CA . LEU A 1 100 ? -10.343 8.109 7.636 1.00 81.62 100 LEU A CA 1
ATOM 743 C C . LEU A 1 100 ? -11.264 9.263 8.051 1.00 81.62 100 LEU A C 1
ATOM 745 O O . LEU A 1 100 ? -12.479 9.173 7.892 1.00 81.62 100 LEU A O 1
ATOM 749 N N . GLY A 1 101 ? -10.692 10.374 8.520 1.00 79.38 101 GLY A N 1
ATOM 750 C CA . GLY A 1 101 ? -11.417 11.595 8.878 1.00 79.38 101 GLY A CA 1
ATOM 751 C C . GLY A 1 101 ? -12.034 12.345 7.691 1.00 79.38 101 GLY A C 1
ATOM 752 O O . GLY A 1 101 ? -12.619 13.410 7.880 1.00 79.38 101 GLY A O 1
ATOM 753 N N . ARG A 1 102 ? -11.924 11.817 6.463 1.00 76.75 102 ARG A N 1
ATOM 754 C CA . ARG A 1 102 ? -12.490 12.392 5.235 1.00 76.75 102 ARG A CA 1
ATOM 755 C C . ARG A 1 102 ? -13.672 11.559 4.719 1.00 76.75 102 ARG A C 1
ATOM 757 O O . ARG A 1 102 ? -13.567 10.926 3.668 1.00 76.75 102 ARG A O 1
ATOM 764 N N . PRO A 1 103 ? -14.841 11.601 5.388 1.00 65.38 103 PRO A N 1
ATOM 765 C CA . PRO A 1 103 ? -15.998 10.765 5.047 1.00 65.38 103 PRO A CA 1
ATOM 766 C C . PRO A 1 103 ? -16.535 10.995 3.625 1.00 65.38 103 PRO A C 1
ATOM 768 O O . PRO A 1 103 ? -17.149 10.103 3.045 1.00 65.38 103 PRO A O 1
ATOM 771 N N . HIS A 1 104 ? -16.251 12.152 3.015 1.00 71.69 104 HIS A N 1
ATOM 772 C CA . HIS A 1 104 ? -16.612 12.445 1.623 1.00 71.69 104 HIS A CA 1
ATOM 773 C C . HIS A 1 104 ? -15.920 11.536 0.594 1.00 71.69 104 HIS A C 1
ATOM 775 O O . HIS A 1 104 ? -16.379 11.460 -0.541 1.00 71.69 104 HIS A O 1
ATOM 781 N N . LEU A 1 105 ? -14.840 10.841 0.968 1.00 65.06 105 LEU A N 1
ATOM 782 C CA . LEU A 1 105 ? -14.136 9.916 0.079 1.00 65.06 105 LEU A CA 1
ATOM 783 C C . LEU A 1 105 ? -14.843 8.553 -0.043 1.00 65.06 105 LEU A C 1
ATOM 785 O O . LEU A 1 105 ? -14.678 7.872 -1.048 1.00 65.06 105 LEU A O 1
ATOM 789 N N . GLY A 1 106 ? -15.651 8.159 0.948 1.00 61.47 106 GLY A N 1
ATOM 790 C CA . GLY A 1 106 ? -16.386 6.887 0.943 1.00 61.47 106 GLY A CA 1
ATOM 791 C C . GLY A 1 106 ? -17.777 6.952 0.304 1.00 61.47 106 GLY A C 1
ATOM 792 O O . GLY A 1 106 ? -18.393 5.912 0.077 1.00 61.47 106 GLY A O 1
ATOM 793 N N . ALA A 1 107 ? -18.290 8.152 0.019 1.00 62.81 107 ALA A N 1
ATOM 794 C CA . ALA A 1 107 ? -19.597 8.316 -0.603 1.00 62.81 107 ALA A CA 1
ATOM 795 C C . ALA A 1 107 ? -19.544 7.908 -2.090 1.00 62.81 107 ALA A C 1
ATOM 797 O O . ALA A 1 107 ? -18.604 8.297 -2.791 1.00 62.81 107 ALA A O 1
ATOM 798 N N . PRO A 1 108 ? -20.541 7.166 -2.613 1.00 61.41 108 PRO A N 1
ATOM 799 C CA . PRO A 1 108 ? -20.622 6.894 -4.043 1.00 61.41 108 PRO A CA 1
ATOM 800 C C . PRO A 1 108 ? -20.638 8.223 -4.802 1.00 61.41 108 PRO A C 1
ATOM 802 O O . PRO A 1 108 ? -21.416 9.125 -4.472 1.00 61.41 108 PRO A O 1
ATOM 805 N N . ARG A 1 109 ? -19.758 8.369 -5.804 1.00 62.00 109 ARG A N 1
ATOM 806 C CA . ARG A 1 109 ? -19.738 9.572 -6.644 1.00 62.00 109 ARG A CA 1
ATOM 807 C C . ARG A 1 109 ? -21.126 9.722 -7.255 1.00 62.00 109 ARG A C 1
ATOM 809 O O . ARG A 1 109 ? -21.565 8.845 -7.992 1.00 62.00 109 ARG A O 1
ATOM 816 N N . LYS A 1 110 ? -21.814 10.827 -6.960 1.00 58.38 110 LYS A N 1
ATOM 817 C CA . LYS A 1 110 ? -23.012 11.194 -7.714 1.00 58.38 110 LYS A CA 1
ATOM 818 C C . LYS A 1 110 ? -22.549 11.522 -9.131 1.00 58.38 110 LYS A C 1
ATOM 820 O O . LYS A 1 110 ? -22.005 12.599 -9.362 1.00 58.38 110 LYS A O 1
ATOM 825 N N . THR A 1 111 ? -22.703 10.586 -10.060 1.00 56.50 111 THR A N 1
ATOM 826 C CA . THR A 1 111 ? -22.664 10.892 -11.487 1.00 56.50 111 THR A CA 1
ATOM 827 C C . THR A 1 111 ? -23.797 11.874 -11.742 1.00 56.50 111 THR A C 1
ATOM 829 O O . THR A 1 111 ? -24.972 11.545 -11.586 1.00 56.50 111 THR A O 1
ATOM 832 N N . LYS A 1 112 ? -23.438 13.128 -12.019 1.00 53.22 112 LYS A N 1
ATOM 833 C CA . LYS A 1 112 ? -24.399 14.113 -12.504 1.00 53.22 112 LYS A CA 1
ATOM 834 C C . LYS A 1 112 ? -24.883 13.604 -13.876 1.00 53.22 112 LYS A C 1
ATOM 836 O O . LYS A 1 112 ? -24.007 13.271 -14.676 1.00 53.22 112 LYS A O 1
ATOM 841 N N . PRO A 1 113 ? -26.201 13.449 -14.098 1.00 59.84 113 PRO A N 1
ATOM 842 C CA . PRO A 1 113 ? -26.735 13.066 -15.403 1.00 59.84 113 PRO A CA 1
ATOM 843 C C . PRO A 1 113 ? -26.399 14.109 -16.471 1.00 59.84 113 PRO A C 1
ATOM 845 O O . PRO A 1 113 ? -26.206 15.296 -16.101 1.00 59.84 113 PRO A O 1
#

Radius of gyration: 20.94 Å; chains: 1; bounding box: 70×26×64 Å

Secondary structure (DSSP, 8-state):
--------------PPPPP-STGGGGG--SHHHHHHHHHHHHGGGGG-HHHHHHHHHTSPTTHHHHHHHHHHHHH-HHHHHHHGGG--SHHHHHHHHHHHT-GGGTSPP----